Protein AF-A0A316I8H8-F1 (afdb_monomer)

Foldseek 3Di:
DDDDDDPPDDPPPPPCPPPVAVVQLCLCDDPNNPLVLLVQLVVVVVVDPPVPDWLVNSCVSSVYDSVSSCVQPVTPVGPNVVSVVVNCVVVVVVLVVLVPPPVDDPCVSVVNDDD

Mean predicted aligned error: 13.1 Å

Organism: NCBI:txid531938

Structure (mmCIF, N/CA/C/O backbone):
data_AF-A0A316I8H8-F1
#
_entry.id   AF-A0A316I8H8-F1
#
loop_
_atom_site.group_PDB
_atom_site.id
_atom_site.type_symbol
_atom_site.label_atom_id
_atom_site.label_alt_id
_atom_site.label_comp_id
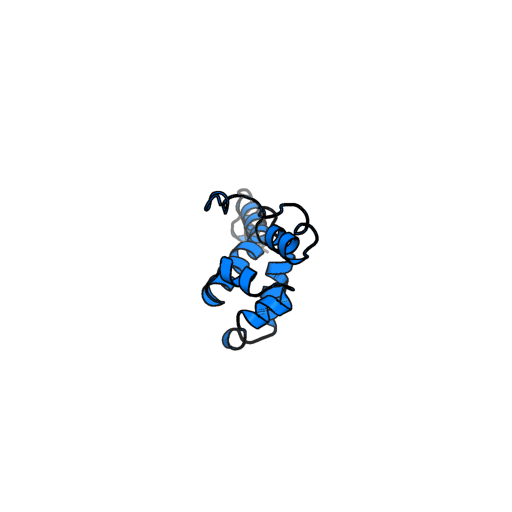_atom_site.label_asym_id
_atom_site.label_entity_id
_atom_site.label_seq_id
_atom_site.pdbx_PDB_ins_code
_atom_site.Cartn_x
_atom_site.Cartn_y
_atom_site.Cartn_z
_atom_site.occupancy
_atom_site.B_iso_or_equiv
_atom_site.auth_seq_id
_atom_site.auth_comp_id
_atom_site.auth_asym_id
_atom_site.auth_atom_id
_atom_site.pdbx_PDB_model_num
ATOM 1 N N . MET A 1 1 ? -46.341 31.846 10.518 1.00 40.59 1 MET A N 1
ATOM 2 C CA . MET A 1 1 ? -45.878 30.443 10.566 1.00 40.59 1 MET A CA 1
ATOM 3 C C . MET A 1 1 ? -45.527 29.988 9.149 1.00 40.59 1 MET A C 1
ATOM 5 O O . MET A 1 1 ? -46.393 29.413 8.497 1.00 40.59 1 MET A O 1
ATOM 9 N N . PRO A 1 2 ? -44.331 30.303 8.621 1.00 34.75 2 PRO A N 1
ATOM 10 C CA . PRO A 1 2 ? -43.882 29.748 7.347 1.00 34.75 2 PRO A CA 1
ATOM 11 C C . PRO A 1 2 ? -43.232 28.368 7.546 1.00 34.75 2 PRO A C 1
ATOM 13 O O . PRO A 1 2 ? -42.577 28.119 8.558 1.00 34.75 2 PRO A O 1
ATOM 16 N N . ARG A 1 3 ? -43.486 27.468 6.591 1.00 40.06 3 ARG A N 1
ATOM 17 C CA . ARG A 1 3 ? -43.019 26.079 6.522 1.00 40.06 3 ARG A CA 1
ATOM 18 C C . ARG A 1 3 ? -41.890 25.968 5.492 1.00 40.06 3 ARG A C 1
ATOM 20 O O . ARG A 1 3 ? -42.071 26.435 4.377 1.00 40.06 3 ARG A O 1
ATOM 27 N N . SER A 1 4 ? -40.812 25.297 5.903 1.00 46.84 4 SER A N 1
ATOM 28 C CA . SER A 1 4 ? -39.879 24.481 5.104 1.00 46.84 4 SER A CA 1
ATOM 29 C C . SER A 1 4 ? -39.478 24.992 3.714 1.00 46.84 4 SER A C 1
ATOM 31 O O . SER A 1 4 ? -39.991 24.506 2.710 1.00 46.84 4 SER A O 1
ATOM 33 N N . GLU A 1 5 ? -38.461 25.847 3.690 1.00 43.53 5 GLU A N 1
ATOM 34 C CA . GLU A 1 5 ? -37.403 25.847 2.674 1.00 43.53 5 GLU A CA 1
ATOM 35 C C . GLU A 1 5 ? -36.056 25.836 3.432 1.00 43.53 5 GLU A C 1
ATOM 37 O O . GLU A 1 5 ? -36.021 26.244 4.592 1.00 43.53 5 GLU A O 1
ATOM 42 N N . ASP A 1 6 ? -34.997 25.330 2.795 1.00 38.44 6 ASP A N 1
ATOM 43 C CA . ASP A 1 6 ? -33.610 25.161 3.280 1.00 38.44 6 ASP A CA 1
ATOM 44 C C . ASP A 1 6 ? -33.257 23.931 4.142 1.00 38.44 6 ASP A C 1
ATOM 46 O O . ASP A 1 6 ? -33.165 23.980 5.366 1.00 38.44 6 ASP A O 1
ATOM 50 N N . VAL A 1 7 ? -32.917 22.824 3.467 1.00 38.38 7 VAL A N 1
ATOM 51 C CA . VAL A 1 7 ? -31.970 21.806 3.989 1.00 38.38 7 VAL A CA 1
ATOM 52 C C . VAL A 1 7 ? -30.876 21.504 2.945 1.00 38.38 7 VAL A C 1
ATOM 54 O O . VAL A 1 7 ? -30.276 20.434 2.924 1.00 38.38 7 VAL A O 1
ATOM 57 N N . THR A 1 8 ? -30.610 22.446 2.036 1.00 41.53 8 THR A N 1
ATOM 58 C CA . THR A 1 8 ? -29.572 22.331 0.996 1.00 41.53 8 THR A CA 1
ATOM 59 C C . THR A 1 8 ? -28.621 23.522 1.038 1.00 41.53 8 THR A C 1
ATOM 61 O O . THR A 1 8 ? -28.393 24.174 0.031 1.00 41.53 8 THR A O 1
ATOM 64 N N . ALA A 1 9 ? -28.077 23.818 2.213 1.00 41.38 9 ALA A N 1
ATOM 65 C CA . ALA A 1 9 ? -26.885 24.640 2.413 1.00 41.38 9 ALA A CA 1
ATOM 66 C C . ALA A 1 9 ? -26.461 24.487 3.879 1.00 41.38 9 ALA A C 1
ATOM 68 O O . ALA A 1 9 ? -27.316 24.257 4.725 1.00 41.38 9 ALA A O 1
ATOM 69 N N . PHE A 1 10 ? -25.170 24.636 4.172 1.00 33.03 10 PHE A N 1
ATOM 70 C CA . PHE A 1 10 ? -24.507 24.367 5.460 1.00 33.03 10 PHE A CA 1
ATOM 71 C C . PHE A 1 10 ? -24.091 22.911 5.692 1.00 33.03 10 PHE A C 1
ATOM 73 O O . PHE A 1 10 ? -24.417 22.280 6.692 1.00 33.03 10 PHE A O 1
ATOM 80 N N . VAL A 1 11 ? -23.240 22.411 4.795 1.00 40.50 11 VAL A N 1
ATOM 81 C CA . VAL A 1 11 ? -22.037 21.736 5.291 1.00 40.50 11 VAL A CA 1
ATOM 82 C C . VAL A 1 11 ? -20.988 22.836 5.422 1.00 40.50 11 VAL A C 1
ATOM 84 O O . VAL A 1 11 ? -20.524 23.371 4.420 1.00 40.50 11 VAL A O 1
ATOM 87 N N . GLU A 1 12 ? -20.718 23.250 6.657 1.00 37.19 12 GLU A N 1
ATOM 88 C CA . GLU A 1 12 ? -19.692 24.237 6.989 1.00 37.19 12 GLU A CA 1
ATOM 89 C C . GLU A 1 12 ? -18.330 23.774 6.467 1.00 37.19 12 GLU A C 1
ATOM 91 O O . GLU A 1 12 ? -17.761 22.771 6.896 1.00 37.19 12 GLU A O 1
ATOM 96 N N . GLU A 1 13 ? -17.804 24.532 5.516 1.00 41.00 13 GLU A N 1
ATOM 97 C CA . GLU A 1 13 ? -16.588 24.231 4.767 1.00 41.00 13 GLU A CA 1
ATOM 98 C C . GLU A 1 13 ? -15.312 24.704 5.498 1.00 41.00 13 GLU A C 1
ATOM 100 O O . GLU A 1 13 ? -14.295 24.952 4.856 1.00 41.00 13 GLU A O 1
ATOM 105 N N . HIS A 1 14 ? -15.335 24.891 6.829 1.00 37.41 14 HIS A N 1
ATOM 106 C CA . HIS A 1 14 ? -14.271 25.640 7.527 1.00 37.41 14 HIS A CA 1
ATOM 107 C C . HIS A 1 14 ? -13.656 25.047 8.807 1.00 37.41 14 HIS A C 1
ATOM 109 O O . HIS A 1 14 ? -12.787 25.693 9.379 1.00 37.41 14 HIS A O 1
ATOM 115 N N . GLU A 1 15 ? -13.960 23.808 9.211 1.00 40.56 15 GLU A N 1
ATOM 116 C CA . GLU A 1 15 ? -13.276 23.177 10.370 1.00 40.56 15 GLU A CA 1
ATOM 117 C C . GLU A 1 15 ? -12.912 21.688 10.191 1.00 40.56 15 GLU A C 1
ATOM 119 O O . GLU A 1 15 ? -12.575 20.986 11.140 1.00 40.56 15 GLU A O 1
ATOM 124 N N . LEU A 1 16 ? -12.907 21.177 8.956 1.00 44.34 16 LEU A N 1
ATOM 125 C CA . LEU A 1 16 ? -12.467 19.800 8.659 1.00 44.34 16 LEU A CA 1
ATOM 126 C C . LEU A 1 16 ? -11.028 19.712 8.118 1.00 44.34 16 LEU A C 1
ATOM 128 O O . LEU A 1 16 ? -10.491 18.612 7.976 1.00 44.34 16 LEU A O 1
ATOM 132 N N . SER A 1 17 ? -10.387 20.858 7.857 1.00 42.12 17 SER A N 1
ATOM 133 C CA . SER A 1 17 ? -9.039 20.947 7.273 1.00 42.12 17 SER A CA 1
ATOM 134 C C . SER A 1 17 ? -7.924 20.441 8.200 1.00 42.12 17 SER A C 1
ATOM 136 O O . SER A 1 17 ? -6.907 19.966 7.703 1.00 42.12 17 SER A O 1
ATOM 138 N N . ASP A 1 18 ? -8.115 20.496 9.521 1.00 44.12 18 ASP A N 1
ATOM 139 C CA . ASP A 1 18 ? -7.106 20.089 10.517 1.00 44.12 18 ASP A CA 1
ATOM 140 C C . ASP A 1 18 ? -7.299 18.661 11.046 1.00 44.12 18 ASP A C 1
ATOM 142 O O . ASP A 1 18 ? -6.535 18.175 11.883 1.00 44.12 18 ASP A O 1
ATOM 146 N N . SER A 1 19 ? -8.304 17.936 10.548 1.00 42.31 19 SER A N 1
ATOM 147 C CA . SER A 1 19 ? -8.473 16.536 10.921 1.00 42.31 19 SER A CA 1
ATOM 148 C C . SER A 1 19 ? -7.418 15.676 10.213 1.00 42.31 19 SER A C 1
ATOM 150 O O . SER A 1 19 ? -7.428 15.609 8.978 1.00 42.31 19 SER A O 1
ATOM 152 N N . PRO A 1 20 ? -6.572 14.919 10.945 1.00 50.56 20 PRO A N 1
ATOM 153 C CA . PRO A 1 20 ? -5.570 14.035 10.342 1.00 50.56 20 PRO A CA 1
ATOM 154 C C . PRO A 1 20 ? -6.184 13.056 9.328 1.00 50.56 20 PRO A C 1
ATOM 156 O O . PRO A 1 20 ? -5.526 12.655 8.375 1.00 50.56 20 PRO A O 1
ATOM 159 N N . ASN A 1 21 ? -7.478 12.745 9.455 1.00 49.06 21 ASN A N 1
ATOM 160 C CA . ASN A 1 21 ? -8.208 11.917 8.501 1.00 49.06 21 ASN A CA 1
ATOM 161 C C . ASN A 1 21 ? -8.298 12.506 7.079 1.00 49.06 21 ASN A C 1
ATOM 163 O O . ASN A 1 21 ? -8.127 11.738 6.139 1.00 49.06 21 ASN A O 1
ATOM 167 N N . ILE A 1 22 ? -8.524 13.812 6.870 1.00 50.59 22 ILE A N 1
ATOM 168 C CA . ILE A 1 22 ? -8.634 14.375 5.504 1.00 50.59 22 ILE A CA 1
ATOM 169 C C . ILE A 1 22 ? -7.262 14.453 4.829 1.00 50.59 22 ILE A C 1
ATOM 171 O O . ILE A 1 22 ? -7.132 14.100 3.657 1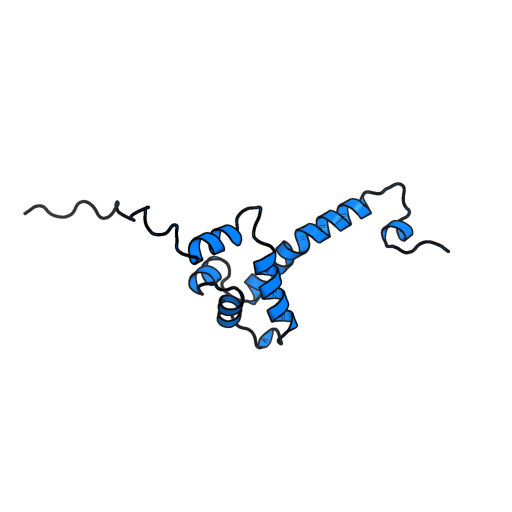.00 50.59 22 ILE A O 1
ATOM 175 N N . ALA A 1 23 ? -6.219 14.823 5.575 1.00 50.97 23 ALA A N 1
ATOM 176 C CA . ALA A 1 23 ? -4.849 14.838 5.068 1.00 50.97 23 ALA A CA 1
ATOM 177 C C . ALA A 1 23 ? -4.355 13.432 4.681 1.00 50.97 23 ALA A C 1
ATOM 179 O O . ALA A 1 23 ? -3.670 13.281 3.669 1.00 50.97 23 ALA A O 1
ATOM 180 N N . VAL A 1 24 ? -4.729 12.391 5.438 1.00 53.44 24 VAL A N 1
ATOM 181 C CA . VAL A 1 24 ? -4.388 11.002 5.088 1.00 53.44 24 VAL A CA 1
ATOM 182 C C . VAL A 1 24 ? -5.255 10.481 3.931 1.00 53.44 24 VAL A C 1
ATOM 184 O O . VAL A 1 24 ? -4.746 9.749 3.089 1.00 53.44 24 VAL A O 1
ATOM 187 N N . VAL A 1 25 ? -6.522 10.899 3.808 1.00 51.75 25 VAL A N 1
ATOM 188 C CA . VAL A 1 25 ? -7.371 10.592 2.634 1.00 51.75 25 VAL A CA 1
ATOM 189 C C . VAL A 1 25 ? -6.786 11.197 1.354 1.00 51.75 25 VAL A C 1
ATOM 191 O O . VAL A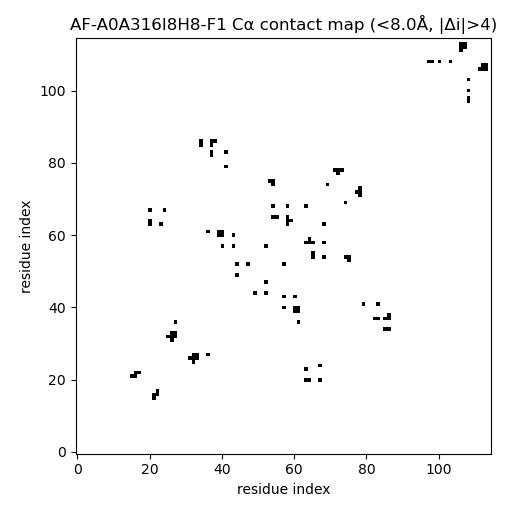 1 25 ? -6.686 10.493 0.351 1.00 51.75 25 VAL A O 1
ATOM 194 N N . ARG A 1 26 ? -6.331 12.458 1.400 1.00 50.59 26 ARG A N 1
ATOM 195 C CA . ARG A 1 26 ? -5.620 13.110 0.284 1.00 50.59 26 ARG A CA 1
ATOM 196 C C . ARG A 1 26 ? -4.296 12.412 -0.020 1.00 50.59 26 ARG A C 1
ATOM 198 O O . ARG A 1 26 ? -4.033 12.074 -1.167 1.00 50.59 26 ARG A O 1
ATOM 205 N N . ARG A 1 27 ? -3.515 12.071 1.014 1.00 52.78 27 ARG A N 1
ATOM 206 C CA . ARG A 1 27 ? -2.291 11.265 0.866 1.00 52.78 27 ARG A CA 1
ATOM 207 C C . ARG A 1 27 ? -2.541 9.884 0.298 1.00 52.78 27 ARG A C 1
ATOM 209 O O . ARG A 1 27 ? -1.667 9.373 -0.363 1.00 52.78 27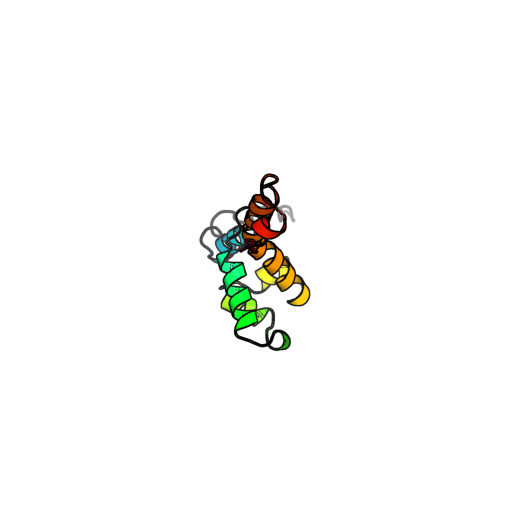 ARG A O 1
ATOM 216 N N . LEU A 1 28 ? -3.665 9.234 0.546 1.00 52.34 28 LEU A N 1
ATOM 217 C CA . LEU A 1 28 ? -3.887 7.904 -0.016 1.00 52.34 28 LEU A CA 1
ATOM 218 C C . LEU A 1 28 ? -4.182 7.937 -1.524 1.00 52.34 28 LEU A C 1
ATOM 220 O O . LEU A 1 28 ? -4.021 6.901 -2.173 1.00 52.34 28 LEU A O 1
ATOM 224 N N . TYR A 1 29 ? -4.634 9.077 -2.071 1.00 52.94 29 TYR A N 1
ATOM 225 C CA . TYR A 1 29 ? -5.280 9.102 -3.390 1.00 52.94 29 TYR A CA 1
ATOM 226 C C . TYR A 1 29 ? -5.014 10.308 -4.301 1.00 52.94 29 TYR A C 1
ATOM 228 O O . TYR A 1 29 ? -5.479 10.263 -5.442 1.00 52.94 29 TYR A O 1
ATOM 236 N N . ASP A 1 30 ? -4.243 11.325 -3.904 1.00 48.03 30 ASP A N 1
ATOM 237 C CA . ASP A 1 30 ? -3.642 12.222 -4.900 1.00 48.03 30 ASP A CA 1
ATOM 238 C C . ASP A 1 30 ? -2.760 11.373 -5.849 1.00 48.03 30 ASP A C 1
ATOM 240 O O . ASP A 1 30 ? -2.292 10.289 -5.492 1.00 48.03 30 ASP A O 1
ATOM 244 N N . SER A 1 31 ? -2.523 11.817 -7.085 1.00 41.12 31 SER A N 1
ATOM 245 C CA . SER A 1 31 ? -1.609 11.133 -8.023 1.00 41.12 31 SER A CA 1
ATOM 246 C C . SER A 1 31 ? -0.163 11.019 -7.498 1.00 41.12 31 SER A C 1
ATOM 248 O O . SER A 1 31 ? 0.635 10.285 -8.071 1.00 41.12 31 SER A O 1
ATOM 250 N N . GLU A 1 32 ? 0.135 11.692 -6.380 1.00 45.78 32 GLU A N 1
ATOM 251 C CA . GLU A 1 32 ? 1.326 11.565 -5.528 1.00 45.78 32 GLU A CA 1
ATOM 252 C C . GLU A 1 32 ? 1.047 10.786 -4.224 1.00 45.78 32 GLU A C 1
ATOM 254 O O . GLU A 1 32 ? 1.604 11.093 -3.170 1.00 45.78 32 GLU A O 1
ATOM 259 N N . GLY A 1 33 ? 0.112 9.833 -4.249 1.00 52.72 33 GLY A N 1
ATOM 260 C CA . GLY A 1 33 ? -0.348 9.151 -3.047 1.00 52.72 33 GLY A CA 1
ATOM 261 C C . GLY A 1 33 ? 0.815 8.560 -2.244 1.00 52.72 33 GLY A C 1
ATOM 262 O O . GLY A 1 33 ? 1.654 7.863 -2.809 1.00 52.72 33 GLY A O 1
ATOM 263 N N . ASP A 1 34 ? 0.862 8.853 -0.943 1.00 56.34 34 ASP A N 1
ATOM 264 C CA . ASP A 1 34 ? 1.963 8.591 -0.029 1.00 56.34 34 ASP A CA 1
ATOM 265 C C . ASP A 1 34 ? 2.312 7.094 -0.028 1.00 56.34 34 ASP A C 1
ATOM 267 O O . ASP A 1 34 ? 1.608 6.276 0.592 1.00 56.34 34 ASP A O 1
ATOM 271 N N . PRO A 1 35 ? 3.410 6.708 -0.701 1.00 59.09 35 PRO A N 1
ATOM 272 C CA . PRO A 1 35 ? 3.839 5.321 -0.766 1.00 59.09 35 PRO A CA 1
ATOM 273 C C . PRO A 1 35 ? 4.143 4.764 0.628 1.00 59.09 35 PRO A C 1
ATOM 275 O O . PRO A 1 35 ? 4.113 3.545 0.810 1.00 59.09 35 PRO A O 1
ATOM 278 N N . ALA A 1 36 ? 4.365 5.619 1.634 1.00 61.06 36 ALA A N 1
ATOM 279 C CA . ALA A 1 36 ? 4.583 5.194 3.006 1.00 61.06 36 ALA A CA 1
ATOM 280 C C . ALA A 1 36 ? 3.358 4.486 3.598 1.00 61.06 36 ALA A C 1
ATOM 282 O O . ALA A 1 36 ? 3.528 3.494 4.304 1.00 61.06 36 ALA A O 1
ATOM 283 N N . VAL A 1 37 ? 2.126 4.907 3.288 1.00 65.44 37 VAL A N 1
ATOM 284 C CA . VAL A 1 37 ? 0.925 4.247 3.838 1.00 65.44 37 VAL A CA 1
ATOM 285 C C . VAL A 1 37 ? 0.736 2.862 3.218 1.00 65.44 37 VAL A C 1
ATOM 287 O O . VAL A 1 37 ? 0.493 1.887 3.932 1.00 65.44 37 VAL A O 1
ATOM 290 N N . ALA A 1 38 ? 0.922 2.743 1.900 1.00 69.31 38 ALA A N 1
ATOM 291 C CA . ALA A 1 38 ? 0.917 1.446 1.226 1.00 69.31 38 ALA A CA 1
ATOM 292 C C . ALA A 1 38 ? 2.027 0.530 1.774 1.00 69.31 38 ALA A C 1
ATOM 294 O O . ALA A 1 38 ? 1.771 -0.640 2.058 1.00 69.31 38 ALA A O 1
ATOM 295 N N . ALA A 1 39 ? 3.227 1.070 2.006 1.00 69.38 39 ALA A N 1
ATOM 296 C CA . ALA A 1 39 ? 4.346 0.332 2.583 1.00 69.38 39 ALA A CA 1
ATOM 297 C C . ALA A 1 39 ? 4.063 -0.155 4.016 1.00 69.38 39 ALA A C 1
ATOM 299 O O . ALA A 1 39 ? 4.342 -1.311 4.324 1.00 69.38 39 ALA A O 1
ATOM 300 N N . GLN A 1 40 ? 3.449 0.660 4.879 1.00 74.00 40 GLN A N 1
ATOM 301 C CA . GLN A 1 40 ? 3.076 0.249 6.244 1.00 74.00 40 GLN A CA 1
ATOM 302 C C . GLN A 1 40 ? 2.066 -0.903 6.256 1.00 74.00 40 GLN A C 1
ATOM 304 O O . GLN A 1 40 ? 2.166 -1.825 7.071 1.00 74.00 40 GLN A O 1
ATOM 309 N N . ILE A 1 41 ? 1.105 -0.882 5.331 1.00 75.12 41 ILE A N 1
ATOM 310 C CA . ILE A 1 41 ? 0.129 -1.966 5.182 1.00 75.12 41 ILE A CA 1
ATOM 311 C C . ILE A 1 41 ? 0.810 -3.229 4.638 1.00 75.12 41 ILE A C 1
ATOM 313 O O . ILE A 1 41 ? 0.494 -4.327 5.093 1.00 75.12 41 ILE A O 1
ATOM 317 N N . MET A 1 42 ? 1.788 -3.098 3.738 1.00 75.94 42 MET A N 1
ATOM 318 C CA . MET A 1 42 ? 2.592 -4.238 3.282 1.00 75.94 42 MET A CA 1
ATOM 319 C C . MET A 1 42 ? 3.448 -4.840 4.386 1.00 75.94 42 MET A C 1
ATOM 321 O O . MET A 1 42 ? 3.499 -6.059 4.508 1.00 75.94 42 MET A O 1
ATOM 325 N N . ILE A 1 43 ? 4.054 -4.011 5.236 1.00 79.44 43 ILE A N 1
ATOM 326 C CA . ILE A 1 43 ? 4.774 -4.478 6.424 1.00 79.44 43 ILE A CA 1
ATOM 327 C C . ILE A 1 43 ? 3.839 -5.307 7.311 1.00 79.44 43 ILE A C 1
ATOM 329 O O . ILE A 1 43 ? 4.212 -6.397 7.721 1.00 79.44 43 ILE A O 1
ATOM 333 N N . LEU A 1 44 ? 2.596 -4.867 7.539 1.00 81.69 44 LEU A N 1
ATOM 334 C CA . LEU A 1 44 ? 1.620 -5.646 8.311 1.00 81.69 44 LEU A CA 1
ATOM 335 C C . LEU A 1 44 ? 1.300 -7.011 7.674 1.00 81.69 44 LEU A C 1
ATOM 337 O O . LEU A 1 44 ? 1.133 -7.989 8.399 1.00 81.69 44 LEU A O 1
ATOM 341 N N . VAL A 1 45 ? 1.204 -7.077 6.343 1.00 78.62 45 VAL A N 1
ATOM 342 C CA . VAL A 1 45 ? 0.985 -8.332 5.596 1.00 78.62 45 VAL A CA 1
ATOM 343 C C . VAL A 1 45 ? 2.213 -9.252 5.652 1.00 78.62 45 VAL A C 1
ATOM 345 O O . VAL A 1 45 ? 2.063 -10.463 5.554 1.00 78.62 45 VAL A O 1
ATOM 348 N N . LEU A 1 46 ? 3.418 -8.703 5.815 1.00 82.56 46 LEU A N 1
ATOM 349 C CA . LEU A 1 46 ? 4.651 -9.482 5.983 1.00 82.56 46 LEU A CA 1
ATOM 350 C C . LEU A 1 46 ? 4.865 -9.938 7.435 1.00 82.56 46 LEU A C 1
ATOM 352 O O . LEU A 1 46 ? 5.395 -11.018 7.670 1.00 82.56 46 LEU A O 1
ATOM 356 N N . GLU A 1 47 ? 4.458 -9.123 8.408 1.00 85.81 47 GLU A N 1
ATOM 357 C CA . GLU A 1 47 ? 4.583 -9.404 9.845 1.00 85.81 47 GLU A CA 1
ATOM 358 C C . GLU A 1 47 ? 3.552 -10.426 10.348 1.00 85.81 47 GLU A C 1
ATOM 360 O O . GLU A 1 47 ? 3.733 -11.004 11.421 1.00 85.81 47 GLU A O 1
ATOM 365 N N . ARG A 1 48 ? 2.438 -10.614 9.628 1.00 85.38 48 ARG A N 1
ATOM 366 C CA . ARG A 1 48 ? 1.326 -11.478 10.044 1.00 85.38 48 ARG A CA 1
ATOM 367 C C . ARG A 1 48 ? 0.761 -12.275 8.885 1.00 85.38 48 ARG A C 1
ATOM 369 O O . ARG A 1 48 ? 0.659 -11.770 7.774 1.00 85.38 48 ARG A O 1
ATOM 376 N N . ASP A 1 49 ? 0.251 -13.466 9.190 1.00 88.06 49 ASP A N 1
ATOM 377 C CA . ASP A 1 49 ? -0.489 -14.264 8.217 1.00 88.06 49 ASP A CA 1
ATOM 378 C C . ASP A 1 49 ? -1.642 -13.457 7.617 1.00 88.06 49 ASP A C 1
ATOM 380 O O . ASP A 1 49 ? -2.466 -12.882 8.342 1.00 88.06 49 ASP A O 1
ATOM 384 N N . TYR A 1 50 ? -1.732 -13.456 6.287 1.00 87.12 50 TYR A N 1
ATOM 385 C CA . TYR A 1 50 ? -2.739 -12.699 5.544 1.00 87.12 50 TYR A CA 1
ATOM 386 C C . TYR A 1 50 ? -4.170 -13.007 6.004 1.00 87.12 50 TYR A C 1
ATOM 388 O O . TYR A 1 50 ? -5.024 -12.118 6.056 1.00 87.12 50 TYR A O 1
ATOM 396 N N . ASP A 1 51 ? -4.461 -14.248 6.390 1.00 90.12 51 ASP A N 1
ATOM 397 C CA . ASP A 1 51 ? -5.793 -14.624 6.860 1.00 90.12 51 ASP A CA 1
ATOM 398 C C . ASP A 1 51 ? -6.118 -14.070 8.254 1.00 90.12 51 ASP A C 1
ATOM 400 O O . ASP A 1 51 ? -7.279 -13.752 8.518 1.00 90.12 51 ASP A O 1
ATOM 404 N N . SER A 1 52 ? -5.103 -13.818 9.086 1.00 90.00 52 SER A N 1
ATOM 405 C CA . SER A 1 52 ? -5.246 -13.275 10.446 1.00 90.00 52 SER A CA 1
ATOM 406 C C . SER A 1 52 ? -5.496 -11.759 10.498 1.00 90.00 52 SER A C 1
ATOM 408 O O . SER A 1 52 ? -5.973 -11.225 11.506 1.00 90.00 52 SER A O 1
ATOM 410 N N . ILE A 1 53 ? -5.192 -11.032 9.419 1.00 90.19 53 ILE A N 1
ATOM 411 C CA . ILE A 1 53 ? -5.426 -9.586 9.341 1.00 90.19 53 ILE A CA 1
ATOM 412 C C . ILE A 1 53 ? -6.863 -9.276 8.903 1.00 90.19 53 ILE A C 1
ATOM 414 O O . ILE A 1 53 ? -7.475 -10.004 8.122 1.00 90.19 53 ILE A O 1
ATOM 418 N N . ASN A 1 54 ? -7.419 -8.168 9.389 1.00 91.50 54 ASN A N 1
ATOM 419 C CA . ASN A 1 54 ? -8.728 -7.662 8.980 1.00 91.50 54 ASN A CA 1
ATOM 420 C C . ASN A 1 54 ? -8.636 -6.158 8.680 1.00 91.50 54 ASN A C 1
ATOM 422 O O . ASN A 1 54 ? -7.626 -5.519 8.979 1.00 91.50 54 ASN A O 1
ATOM 426 N N . MET A 1 55 ? -9.700 -5.587 8.112 1.00 87.62 55 MET A N 1
ATOM 427 C CA . MET A 1 55 ? -9.767 -4.159 7.766 1.00 87.62 55 MET A CA 1
ATOM 428 C C . MET A 1 55 ? -9.508 -3.238 8.968 1.00 87.62 55 MET A C 1
ATOM 430 O O . MET A 1 55 ? -8.953 -2.156 8.817 1.00 87.62 55 MET A O 1
ATOM 434 N N . GLY A 1 56 ? -9.849 -3.674 10.183 1.00 89.75 56 GLY A N 1
ATOM 435 C CA . GLY A 1 56 ? -9.549 -2.941 11.407 1.00 89.75 56 GLY A CA 1
ATOM 436 C C . GLY A 1 56 ? -8.062 -2.888 11.736 1.00 89.75 56 GLY A C 1
ATOM 437 O O . GLY A 1 56 ? -7.562 -1.812 12.039 1.00 89.75 56 GLY A O 1
ATOM 438 N N . HIS A 1 57 ? -7.355 -4.014 11.639 1.00 90.44 57 HIS A N 1
ATOM 439 C CA . HIS A 1 57 ? -5.902 -4.054 11.837 1.00 90.44 57 HIS A CA 1
ATOM 440 C C . HIS A 1 57 ? -5.178 -3.151 10.833 1.00 90.44 57 HIS A C 1
ATOM 442 O O . HIS A 1 57 ? -4.265 -2.419 11.209 1.00 90.44 57 HIS A O 1
ATOM 448 N N . ILE A 1 58 ? -5.628 -3.173 9.575 1.00 85.44 58 ILE A N 1
ATOM 449 C CA . ILE A 1 58 ? -5.084 -2.335 8.502 1.00 85.44 58 ILE A CA 1
ATOM 450 C C . ILE A 1 58 ? -5.300 -0.854 8.822 1.00 85.44 58 ILE A C 1
ATOM 452 O O . ILE A 1 58 ? -4.345 -0.083 8.797 1.00 85.44 58 ILE A O 1
ATOM 456 N N . ALA A 1 59 ? -6.527 -0.470 9.185 1.00 83.81 59 ALA A N 1
ATOM 457 C CA . ALA A 1 59 ? -6.851 0.901 9.564 1.00 83.81 59 ALA A CA 1
ATOM 458 C C . ALA A 1 59 ? -5.988 1.382 10.746 1.00 83.81 59 ALA A C 1
ATOM 460 O O . ALA A 1 59 ? -5.392 2.451 10.673 1.00 83.81 59 ALA A O 1
ATOM 461 N N . THR A 1 60 ? -5.827 0.564 11.791 1.00 86.62 60 THR A N 1
ATOM 462 C CA . THR A 1 60 ? -4.982 0.902 12.948 1.00 86.62 60 THR A CA 1
ATOM 463 C C . THR A 1 60 ? -3.509 1.065 12.575 1.00 86.62 60 THR A C 1
ATOM 465 O O . THR A 1 60 ? -2.911 2.066 12.959 1.00 86.62 60 THR A O 1
ATOM 468 N N . LYS A 1 61 ? -2.915 0.131 11.814 1.00 83.62 61 LYS A N 1
ATOM 469 C CA . LYS A 1 61 ? -1.501 0.232 11.393 1.00 83.62 61 LYS A CA 1
ATOM 470 C C . LYS A 1 61 ? -1.265 1.466 10.516 1.00 83.62 61 LYS A C 1
ATOM 472 O O . LYS A 1 61 ? -0.228 2.104 10.633 1.00 83.62 61 LYS A O 1
ATOM 477 N N . ALA A 1 62 ? -2.232 1.806 9.669 1.00 76.94 62 ALA A N 1
ATOM 478 C CA . ALA A 1 62 ? -2.162 2.958 8.779 1.00 76.94 62 ALA A CA 1
ATOM 479 C C . ALA A 1 62 ? -2.535 4.296 9.450 1.00 76.94 62 ALA A C 1
ATOM 481 O O . ALA A 1 62 ? -2.460 5.331 8.795 1.00 76.94 62 ALA A O 1
ATOM 482 N N . GLY A 1 63 ? -2.960 4.296 10.721 1.00 80.19 63 GLY A N 1
ATOM 483 C CA . GLY A 1 63 ? -3.426 5.510 11.403 1.00 80.19 63 GLY A CA 1
ATOM 484 C C . GLY A 1 63 ? -4.719 6.090 10.813 1.00 80.19 63 GLY A C 1
ATOM 485 O O . GLY A 1 63 ? -4.920 7.299 10.832 1.00 80.19 63 GLY A O 1
ATOM 486 N N . LEU A 1 64 ? -5.582 5.233 10.265 1.00 76.12 64 LEU A N 1
ATOM 487 C CA . LEU A 1 64 ? -6.781 5.590 9.511 1.00 76.12 64 LEU A CA 1
ATOM 488 C C . LEU A 1 64 ? -8.074 5.266 10.255 1.00 76.12 64 LEU A C 1
ATOM 490 O O . LEU A 1 64 ? -8.192 4.245 10.936 1.00 76.12 64 LEU A O 1
ATOM 494 N N . ALA A 1 65 ? -9.107 6.072 10.011 1.00 80.12 65 ALA A N 1
ATOM 495 C CA . ALA A 1 65 ? -10.476 5.679 10.320 1.00 80.12 65 ALA A CA 1
ATOM 496 C C . ALA A 1 65 ? -10.936 4.501 9.437 1.00 80.12 65 ALA A C 1
ATOM 498 O O . ALA A 1 65 ? -10.637 4.423 8.245 1.00 80.12 65 ALA A O 1
ATOM 499 N N . ARG A 1 66 ? -11.742 3.591 10.000 1.00 81.62 66 ARG A N 1
ATOM 500 C CA . ARG A 1 66 ? -12.286 2.443 9.248 1.00 81.62 66 ARG A CA 1
ATOM 501 C C . ARG A 1 66 ? -13.194 2.863 8.093 1.00 81.62 66 ARG A C 1
ATOM 503 O O . ARG A 1 66 ? -13.091 2.275 7.024 1.00 81.62 66 ARG A O 1
ATOM 510 N N . ASN A 1 67 ? -14.050 3.868 8.293 1.00 79.44 67 ASN A N 1
ATOM 511 C CA . ASN A 1 67 ? -14.968 4.347 7.250 1.00 79.44 67 ASN A CA 1
ATOM 512 C C . ASN A 1 67 ? -14.206 4.840 6.019 1.00 79.44 67 ASN A C 1
ATOM 514 O O . ASN A 1 67 ? -14.595 4.537 4.898 1.00 79.44 67 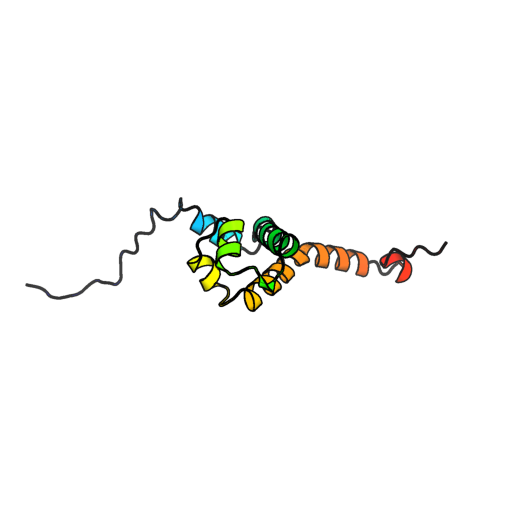ASN A O 1
ATOM 518 N N . THR A 1 68 ? -13.069 5.505 6.233 1.00 75.56 68 THR A N 1
ATOM 519 C CA . THR A 1 68 ? -12.153 5.877 5.156 1.00 75.56 68 THR A CA 1
ATOM 520 C C . THR A 1 68 ? -11.705 4.653 4.368 1.00 75.56 68 THR A C 1
ATOM 522 O O . THR A 1 68 ? -11.805 4.643 3.150 1.00 75.56 68 THR A O 1
ATOM 525 N N . LEU A 1 69 ? -11.266 3.591 5.048 1.00 75.31 69 LEU A N 1
ATOM 526 C CA . LEU A 1 69 ? -10.826 2.359 4.392 1.00 75.31 69 LEU A CA 1
ATOM 527 C C . LEU A 1 69 ? -11.947 1.722 3.544 1.00 75.31 69 LEU A C 1
ATOM 529 O O . LEU A 1 69 ? -11.707 1.291 2.415 1.00 75.31 69 LEU A O 1
ATOM 533 N N . TYR A 1 70 ? -13.171 1.699 4.080 1.00 80.69 70 TYR A N 1
ATOM 534 C CA . TYR A 1 70 ? -14.336 1.093 3.429 1.00 80.69 70 TYR A CA 1
ATOM 535 C C . TYR A 1 70 ? -14.889 1.896 2.248 1.00 80.69 70 TYR A C 1
ATOM 537 O O . TYR A 1 70 ? -15.444 1.294 1.335 1.00 80.69 70 TYR A O 1
ATOM 545 N N . ASN A 1 71 ? -14.678 3.215 2.197 1.00 74.56 71 ASN A N 1
ATOM 546 C CA . ASN A 1 71 ? -15.025 4.022 1.020 1.00 74.56 71 ASN A CA 1
ATOM 547 C C . ASN A 1 71 ? -14.255 3.598 -0.245 1.00 74.56 71 ASN A C 1
ATOM 549 O O . ASN A 1 71 ? -14.660 3.937 -1.355 1.00 74.56 71 ASN A O 1
ATOM 553 N N . HIS A 1 72 ? -13.143 2.875 -0.090 1.00 69.25 72 HIS A N 1
ATOM 554 C CA . HIS A 1 72 ? -12.257 2.507 -1.194 1.00 69.25 72 HIS A CA 1
ATOM 555 C C . HIS A 1 72 ? -12.241 1.011 -1.502 1.00 69.25 72 HIS A C 1
ATOM 557 O O . HIS A 1 72 ? -12.053 0.612 -2.652 1.00 69.25 72 HIS A O 1
ATOM 563 N N . ALA A 1 73 ? -12.420 0.171 -0.487 1.00 80.44 73 ALA A N 1
ATOM 564 C CA . ALA A 1 73 ? -12.445 -1.268 -0.657 1.00 80.44 73 ALA A CA 1
ATOM 565 C C . ALA A 1 73 ? -13.418 -1.900 0.332 1.00 80.44 73 ALA A C 1
ATOM 567 O O . ALA A 1 73 ? -13.338 -1.673 1.538 1.00 80.44 73 ALA A O 1
ATOM 568 N N . ASN A 1 74 ? -14.286 -2.768 -0.182 1.00 84.06 74 ASN A N 1
ATOM 569 C CA . ASN A 1 74 ? -15.248 -3.496 0.642 1.00 84.06 74 ASN A CA 1
ATOM 570 C C . ASN A 1 74 ? -14.562 -4.479 1.604 1.00 84.06 74 ASN A C 1
ATOM 572 O O . ASN A 1 74 ? -15.098 -4.791 2.663 1.00 84.06 74 ASN A O 1
ATOM 576 N N . ASP A 1 75 ? -13.373 -4.972 1.245 1.00 88.38 75 ASP A N 1
ATOM 577 C CA . ASP A 1 75 ? -12.623 -5.934 2.044 1.00 88.38 75 ASP A CA 1
ATOM 578 C C . ASP A 1 75 ? -11.106 -5.896 1.781 1.00 88.38 75 ASP A C 1
ATOM 580 O O . ASP A 1 75 ? -10.602 -5.242 0.860 1.00 88.38 75 ASP A O 1
ATOM 584 N N . LYS A 1 76 ? -10.361 -6.662 2.592 1.00 89.00 76 LYS A N 1
ATOM 585 C CA . LYS A 1 76 ? -8.899 -6.792 2.479 1.00 89.00 76 LYS A CA 1
ATOM 586 C C . LYS A 1 76 ? -8.449 -7.451 1.171 1.00 89.00 76 LYS A C 1
ATOM 588 O O . LYS A 1 76 ? -7.320 -7.219 0.738 1.00 89.00 76 LYS A O 1
ATOM 593 N N . ARG A 1 77 ? -9.304 -8.279 0.557 1.00 90.25 77 ARG A N 1
ATOM 594 C CA . ARG A 1 77 ? -9.014 -8.980 -0.705 1.00 90.25 77 ARG A CA 1
ATOM 595 C C . ARG A 1 77 ? -9.020 -8.015 -1.879 1.00 90.25 77 ARG A C 1
ATOM 597 O O . ARG A 1 77 ? -8.264 -8.204 -2.821 1.00 90.25 77 ARG A O 1
ATOM 604 N N . THR A 1 78 ? -9.809 -6.956 -1.775 1.00 87.38 78 THR A N 1
ATOM 605 C CA . THR A 1 78 ? -9.862 -5.857 -2.733 1.00 87.38 78 THR A CA 1
ATOM 606 C C . THR A 1 78 ? -8.760 -4.835 -2.454 1.00 87.38 78 THR A C 1
ATOM 608 O O . THR A 1 78 ? -8.064 -4.406 -3.372 1.00 87.38 78 THR A O 1
ATOM 611 N N . LEU A 1 79 ? -8.554 -4.478 -1.182 1.00 83.19 79 LEU A N 1
ATOM 612 C CA . LEU A 1 79 ? -7.623 -3.421 -0.784 1.00 83.19 79 LEU A CA 1
ATOM 613 C C . LEU A 1 79 ? -6.151 -3.774 -1.043 1.00 83.19 79 LEU A C 1
ATOM 615 O O . LEU A 1 79 ? -5.413 -2.988 -1.634 1.00 83.19 79 LEU A O 1
ATOM 619 N N . VAL A 1 80 ? -5.706 -4.952 -0.596 1.00 83.62 80 VAL A N 1
ATOM 620 C CA . VAL A 1 80 ? -4.277 -5.307 -0.606 1.00 83.62 80 VAL A CA 1
ATOM 621 C C . VAL A 1 80 ? -3.689 -5.355 -2.025 1.00 83.62 80 VAL A C 1
ATOM 623 O O . VAL A 1 80 ? -2.638 -4.748 -2.233 1.00 83.62 80 VAL A O 1
ATOM 626 N N . PRO A 1 81 ? -4.343 -5.960 -3.037 1.00 83.56 81 PRO A N 1
ATOM 627 C CA . PRO A 1 81 ? -3.837 -5.924 -4.410 1.00 83.56 81 PRO A CA 1
ATOM 628 C C . PRO A 1 81 ? -3.751 -4.512 -4.999 1.00 83.56 81 PRO A C 1
ATOM 630 O O . PRO A 1 81 ? -2.826 -4.217 -5.754 1.00 83.56 81 PRO A O 1
ATOM 633 N N . GLN A 1 82 ? -4.694 -3.624 -4.666 1.00 81.94 82 GLN A N 1
ATOM 634 C CA . GLN A 1 82 ? -4.653 -2.234 -5.128 1.00 81.94 82 GLN A CA 1
ATOM 635 C C . GLN A 1 82 ? -3.462 -1.478 -4.529 1.00 81.94 82 GLN A C 1
ATOM 637 O O . GLN A 1 82 ? -2.785 -0.734 -5.238 1.00 81.94 82 GLN A O 1
ATOM 642 N N . LEU A 1 83 ? -3.184 -1.690 -3.242 1.00 78.00 83 LEU A N 1
ATOM 643 C CA . LEU A 1 83 ? -2.010 -1.124 -2.579 1.00 78.00 83 LEU A CA 1
ATOM 644 C C . LEU A 1 83 ? -0.710 -1.711 -3.140 1.00 78.00 83 LEU A C 1
ATOM 646 O O . LEU A 1 83 ? 0.238 -0.964 -3.351 1.00 78.00 83 LEU A O 1
ATOM 650 N N . ALA A 1 84 ? -0.682 -3.009 -3.459 1.00 81.06 84 ALA A N 1
ATOM 651 C CA . ALA A 1 84 ? 0.476 -3.656 -4.081 1.00 81.06 84 ALA A CA 1
ATOM 652 C C . ALA A 1 84 ? 0.818 -3.049 -5.431 1.00 81.06 84 ALA A C 1
ATOM 654 O O . ALA A 1 84 ? 1.969 -2.696 -5.671 1.00 81.06 84 ALA A O 1
ATOM 655 N N . ARG A 1 85 ? -0.195 -2.861 -6.282 1.00 82.06 85 ARG A N 1
ATOM 656 C CA . ARG A 1 85 ? -0.019 -2.206 -7.581 1.00 82.06 85 ARG A CA 1
ATOM 657 C C . ARG A 1 85 ? 0.589 -0.817 -7.423 1.00 82.06 85 ARG A C 1
ATOM 659 O O . ARG A 1 85 ? 1.550 -0.507 -8.116 1.00 82.06 85 ARG A O 1
ATOM 666 N N . ARG A 1 86 ? 0.087 -0.015 -6.480 1.00 76.81 86 ARG A N 1
ATOM 667 C CA . ARG A 1 86 ? 0.609 1.337 -6.222 1.00 76.81 86 ARG A CA 1
ATOM 668 C C . ARG A 1 86 ? 2.039 1.322 -5.696 1.00 76.81 86 ARG A C 1
ATOM 670 O O . ARG A 1 86 ? 2.891 1.993 -6.263 1.00 76.81 86 ARG A O 1
ATOM 677 N N . ALA A 1 87 ? 2.319 0.512 -4.678 1.00 77.75 87 ALA A N 1
ATOM 678 C CA . ALA A 1 87 ? 3.666 0.378 -4.126 1.00 77.75 87 ALA A CA 1
ATOM 679 C C . ALA A 1 87 ? 4.681 -0.122 -5.172 1.00 77.75 87 ALA A C 1
ATOM 681 O O . ALA A 1 87 ? 5.864 0.188 -5.077 1.00 77.75 87 ALA A O 1
ATOM 682 N N . SER A 1 88 ? 4.223 -0.866 -6.186 1.00 79.62 88 SER A N 1
ATOM 683 C CA . SER A 1 88 ? 5.063 -1.354 -7.284 1.00 79.62 88 SER A CA 1
ATOM 684 C C . SER A 1 88 ? 5.281 -0.362 -8.433 1.00 79.62 88 SER A C 1
ATOM 686 O O . SER A 1 88 ? 6.076 -0.670 -9.320 1.00 79.62 88 SER A O 1
ATOM 688 N N . LEU A 1 89 ? 4.610 0.799 -8.458 1.00 82.50 89 LEU A N 1
ATOM 689 C CA . LEU A 1 89 ? 4.736 1.765 -9.562 1.00 82.50 89 LEU A CA 1
ATOM 690 C C . LEU A 1 89 ? 6.182 2.244 -9.775 1.00 82.50 89 LEU A C 1
ATOM 692 O O . LEU A 1 89 ? 6.662 2.080 -10.898 1.00 82.50 89 LEU A O 1
ATOM 696 N N . PRO A 1 90 ? 6.921 2.708 -8.743 1.00 83.69 90 PRO A N 1
ATOM 697 C CA . PRO A 1 90 ? 8.299 3.168 -8.937 1.00 83.69 90 PRO A CA 1
ATOM 698 C C . PRO A 1 90 ? 9.208 2.057 -9.479 1.00 83.69 90 PRO A C 1
ATOM 700 O O . PRO A 1 90 ? 9.960 2.252 -10.427 1.00 83.69 90 PRO A O 1
ATOM 703 N N . LEU A 1 91 ? 9.061 0.838 -8.945 1.00 85.00 91 LEU A N 1
ATOM 704 C CA . LEU A 1 91 ? 9.820 -0.321 -9.416 1.00 85.00 91 LEU A CA 1
ATOM 705 C C . LEU A 1 91 ? 9.486 -0.675 -10.874 1.00 85.00 91 LEU A C 1
ATOM 707 O O . LEU A 1 91 ? 10.356 -1.104 -11.629 1.00 85.00 91 LEU A O 1
ATOM 711 N N . THR A 1 92 ? 8.224 -0.524 -11.273 1.00 88.50 92 THR A N 1
ATOM 712 C CA . THR A 1 92 ? 7.790 -0.790 -12.650 1.00 88.50 92 THR A CA 1
ATOM 713 C C . THR A 1 92 ? 8.424 0.206 -13.620 1.00 88.50 92 THR A C 1
ATOM 715 O O . THR A 1 92 ? 8.857 -0.198 -14.700 1.00 88.50 92 THR A O 1
ATOM 718 N N . GLU A 1 93 ? 8.531 1.477 -13.231 1.00 88.19 93 GLU A N 1
ATOM 719 C CA . GLU A 1 93 ? 9.232 2.509 -14.003 1.00 88.19 93 GLU A CA 1
ATOM 720 C C . GLU A 1 93 ? 10.730 2.205 -14.123 1.00 88.19 93 GLU A C 1
ATOM 722 O O . GLU A 1 93 ? 11.259 2.193 -15.236 1.0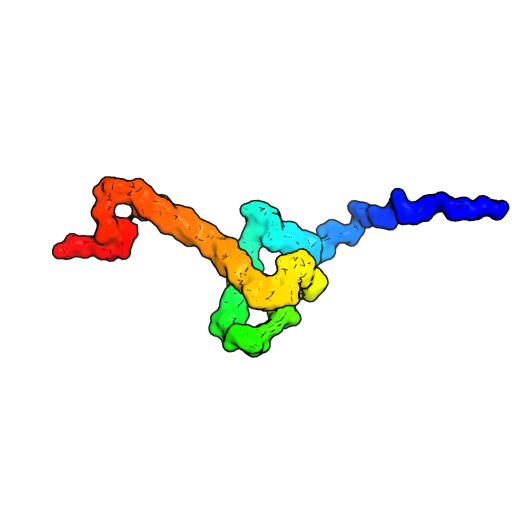0 88.19 93 GLU A O 1
ATOM 727 N N . ASP A 1 94 ? 11.396 1.848 -13.022 1.00 89.31 94 ASP A N 1
ATOM 728 C CA . ASP A 1 94 ? 12.813 1.459 -13.031 1.00 89.31 94 ASP A CA 1
ATOM 729 C C . ASP A 1 94 ? 13.075 0.267 -13.965 1.00 89.31 94 ASP A C 1
ATOM 731 O O . ASP A 1 94 ? 13.998 0.279 -14.790 1.00 89.31 94 ASP A O 1
ATOM 735 N N . VAL A 1 95 ? 12.231 -0.767 -13.884 1.00 91.69 95 VAL A N 1
ATOM 736 C CA . VAL A 1 95 ? 12.311 -1.941 -14.764 1.00 91.69 95 VAL A CA 1
ATOM 737 C C . VAL A 1 95 ? 12.069 -1.550 -16.219 1.00 91.69 95 VAL A C 1
ATOM 739 O O . VAL A 1 95 ? 12.777 -2.045 -17.098 1.00 91.69 95 VAL A O 1
ATOM 742 N N . ALA A 1 96 ? 11.123 -0.650 -16.500 1.00 92.75 96 ALA A N 1
ATOM 743 C CA . ALA A 1 96 ? 10.872 -0.161 -17.853 1.00 92.75 96 ALA A CA 1
ATOM 744 C C . ALA A 1 96 ? 12.087 0.590 -18.422 1.00 92.75 96 ALA A C 1
ATOM 746 O O . ALA A 1 96 ? 12.464 0.358 -19.573 1.00 92.75 96 ALA A O 1
ATOM 747 N N . VAL A 1 97 ? 12.758 1.415 -17.611 1.00 93.69 97 VAL A N 1
ATOM 748 C CA . VAL A 1 97 ? 13.998 2.111 -17.995 1.00 93.69 97 VAL A CA 1
ATOM 749 C C . VAL A 1 97 ? 15.112 1.117 -18.329 1.00 93.69 97 VAL A C 1
ATOM 751 O O . VAL A 1 97 ? 15.794 1.274 -19.343 1.00 93.69 97 VAL A O 1
ATOM 754 N N . ILE A 1 98 ? 15.297 0.069 -17.521 1.00 92.06 98 ILE A N 1
ATOM 755 C CA . ILE A 1 98 ? 16.289 -0.985 -17.792 1.00 92.06 98 ILE A CA 1
ATOM 756 C C . ILE A 1 98 ? 15.916 -1.760 -19.061 1.00 92.06 98 ILE A C 1
ATOM 758 O O . ILE A 1 98 ? 16.770 -2.007 -19.917 1.00 92.06 98 ILE A O 1
ATOM 762 N N . ALA A 1 99 ? 14.639 -2.111 -19.220 1.00 91.06 99 ALA A N 1
ATOM 763 C CA . ALA A 1 99 ? 14.131 -2.825 -20.383 1.00 91.06 99 ALA A CA 1
ATOM 764 C C . ALA A 1 99 ? 14.318 -2.024 -21.680 1.00 91.06 99 ALA A C 1
ATOM 766 O O . ALA A 1 99 ? 14.626 -2.617 -22.713 1.00 91.06 99 ALA A O 1
ATOM 767 N N . ALA A 1 100 ? 14.207 -0.697 -21.633 1.00 93.75 100 ALA A N 1
ATOM 768 C CA . ALA A 1 100 ? 14.378 0.177 -22.791 1.00 93.75 100 ALA A CA 1
ATOM 769 C C . ALA A 1 100 ? 15.831 0.278 -23.301 1.00 93.75 100 ALA A C 1
ATOM 771 O O . ALA A 1 100 ? 16.051 0.804 -24.393 1.00 93.75 100 ALA A O 1
ATOM 772 N N . ARG A 1 101 ? 16.832 -0.241 -22.569 1.00 91.44 101 ARG A N 1
ATOM 773 C CA . ARG A 1 101 ? 18.252 -0.233 -22.980 1.00 91.44 101 ARG A CA 1
ATOM 774 C C . ARG A 1 101 ? 18.521 -1.231 -24.111 1.00 91.44 101 ARG A C 1
ATOM 776 O O . ARG A 1 101 ? 19.153 -2.263 -23.907 1.00 91.44 101 ARG A O 1
ATOM 783 N N . SER A 1 102 ? 18.055 -0.921 -25.317 1.00 87.12 102 SER A N 1
ATOM 784 C CA . SER A 1 102 ? 18.137 -1.793 -26.501 1.00 87.12 102 SER A CA 1
ATOM 785 C C . SER A 1 102 ? 19.563 -2.137 -26.941 1.00 87.12 102 SER A C 1
ATOM 787 O O . SER A 1 102 ? 19.765 -3.159 -27.590 1.00 87.12 102 SER A O 1
ATOM 789 N N . ALA A 1 103 ? 20.552 -1.324 -26.559 1.00 91.69 103 ALA A N 1
ATOM 790 C CA . ALA A 1 103 ? 21.968 -1.598 -26.795 1.00 91.69 103 ALA A CA 1
ATOM 791 C C . ALA A 1 103 ? 22.522 -2.748 -25.931 1.00 91.69 103 ALA A C 1
ATOM 793 O O . ALA A 1 103 ? 23.587 -3.279 -26.229 1.00 91.69 103 ALA A O 1
ATOM 794 N N . TRP A 1 104 ? 21.833 -3.119 -24.848 1.00 91.25 104 TRP A N 1
ATOM 795 C CA . TRP A 1 104 ? 22.232 -4.208 -23.959 1.00 91.25 104 TRP A CA 1
ATOM 796 C C . TRP A 1 104 ? 21.533 -5.501 -24.367 1.00 91.25 104 TRP A C 1
ATOM 798 O O . TRP A 1 104 ? 20.340 -5.508 -24.699 1.00 91.25 104 TRP A O 1
ATOM 808 N N . SER A 1 105 ? 22.249 -6.625 -24.277 1.00 92.50 105 SER A N 1
ATOM 809 C CA . SER A 1 105 ? 21.616 -7.928 -24.466 1.00 92.50 105 SER A CA 1
ATOM 810 C C . SER A 1 105 ? 20.506 -8.135 -23.425 1.00 92.50 105 SER A C 1
ATOM 812 O O . SER A 1 105 ? 20.475 -7.501 -22.367 1.00 92.50 105 SER A O 1
ATOM 814 N N . ALA A 1 106 ? 19.557 -9.033 -23.700 1.00 88.25 106 ALA A N 1
ATOM 815 C CA . ALA A 1 106 ? 18.547 -9.383 -22.699 1.00 88.25 106 ALA A CA 1
ATOM 816 C C . ALA A 1 106 ? 19.186 -9.957 -21.417 1.00 88.25 106 ALA A C 1
ATOM 818 O O . ALA A 1 106 ? 18.683 -9.717 -20.323 1.00 88.25 106 ALA A O 1
ATOM 819 N N . ALA A 1 107 ? 20.310 -10.673 -21.545 1.00 90.31 107 ALA A N 1
ATOM 820 C CA . ALA A 1 107 ? 21.066 -11.182 -20.406 1.00 90.31 107 ALA A CA 1
ATOM 821 C C . ALA A 1 107 ? 21.637 -10.035 -19.557 1.00 90.31 107 ALA A C 1
ATOM 823 O O . ALA A 1 107 ? 21.401 -10.014 -18.349 1.00 90.31 107 ALA A O 1
ATOM 824 N N . ASP A 1 108 ? 22.254 -9.036 -20.191 1.00 90.94 108 ASP A N 1
ATOM 825 C CA . ASP A 1 108 ? 22.813 -7.866 -19.503 1.00 90.94 108 ASP A CA 1
ATOM 826 C C . ASP A 1 108 ? 21.724 -7.017 -18.836 1.00 90.94 108 ASP A C 1
ATOM 828 O O . ASP A 1 108 ? 21.877 -6.605 -17.687 1.00 90.94 108 ASP A O 1
ATOM 832 N N . ARG A 1 109 ? 20.576 -6.817 -19.502 1.00 90.00 109 ARG A N 1
ATOM 833 C CA . ARG A 1 109 ? 19.412 -6.134 -18.902 1.00 90.00 109 ARG A CA 1
ATOM 834 C C . ARG A 1 109 ? 18.855 -6.871 -17.680 1.00 90.00 109 ARG A C 1
ATOM 836 O O . ARG A 1 109 ? 18.369 -6.225 -16.761 1.00 90.00 109 ARG A O 1
ATOM 843 N N . CYS A 1 110 ? 18.949 -8.199 -17.636 1.00 89.69 110 CYS A N 1
ATOM 844 C CA . CYS A 1 110 ? 18.534 -9.012 -16.487 1.00 89.69 110 CYS A CA 1
ATOM 845 C C . CYS A 1 110 ? 19.640 -9.214 -15.430 1.00 89.69 110 CYS A C 1
ATOM 847 O O . CYS A 1 110 ? 19.448 -10.014 -14.515 1.00 89.69 110 CYS A O 1
ATOM 849 N N . GLY A 1 111 ? 20.796 -8.549 -15.551 1.00 83.69 111 GLY A N 1
ATOM 850 C CA . GLY A 1 111 ? 21.911 -8.688 -14.605 1.00 83.69 111 GLY A CA 1
ATOM 851 C C . GLY A 1 111 ? 22.717 -9.986 -14.749 1.00 83.69 111 GLY A C 1
ATOM 852 O O . GLY A 1 111 ? 23.550 -10.292 -13.898 1.00 83.69 111 GLY A O 1
ATOM 853 N N . ARG A 1 112 ? 22.505 -10.754 -15.824 1.00 63.66 112 ARG A N 1
ATOM 854 C CA . ARG A 1 112 ? 23.397 -11.848 -16.225 1.00 63.66 112 ARG A CA 1
ATOM 855 C C . ARG A 1 112 ? 24.462 -11.286 -17.154 1.00 63.66 112 ARG A C 1
ATOM 857 O O . ARG A 1 112 ? 24.322 -11.357 -18.369 1.00 63.66 112 ARG A O 1
ATOM 864 N N . SER A 1 113 ? 25.527 -10.748 -16.573 1.00 57.31 113 SER A N 1
ATOM 865 C CA . SER A 1 113 ? 26.734 -10.440 -17.334 1.00 57.31 113 SER A CA 1
ATOM 866 C C . SER A 1 113 ? 27.368 -11.754 -17.784 1.00 57.31 113 SER A C 1
ATOM 868 O O . SER A 1 113 ? 27.727 -12.588 -16.949 1.00 57.31 113 SER A O 1
ATOM 870 N N . SER A 1 114 ? 27.478 -11.957 -19.095 1.00 60.75 114 SER A N 1
ATOM 871 C CA . SER A 1 114 ? 28.297 -13.026 -19.667 1.00 60.75 114 SER A CA 1
ATOM 872 C C . SER A 1 114 ? 29.737 -12.852 -19.180 1.00 60.75 114 SER A C 1
ATOM 874 O O . SER A 1 114 ? 30.398 -11.883 -19.552 1.00 60.75 114 SER A O 1
ATOM 876 N N . ARG A 1 115 ? 30.175 -13.748 -18.290 1.00 54.22 115 ARG A N 1
ATOM 877 C CA . ARG A 1 115 ? 31.596 -13.981 -18.014 1.00 54.22 115 ARG A CA 1
ATOM 878 C C . ARG A 1 115 ? 32.205 -14.798 -19.140 1.00 54.22 115 ARG A C 1
ATOM 880 O O . ARG A 1 115 ? 31.473 -15.662 -19.674 1.00 54.22 115 ARG A O 1
#

Radius of gyration: 21.89 Å; Cα contacts (8 Å, |Δi|>4): 63; chains: 1; bounding box: 78×45×40 Å

pLDDT: mean 71.18, std 18.93, range [33.03, 93.75]

Secondary structure (DSSP, 8-state):
------SSS---TTSSTT-HHHHHHHHHHSTT--HHHHHHHHHHHHHS-TTT--HHHHHHHTT--HHHHHTT-SSHHHHHHHHHHHHTHHHHHHHHHHHT-TTS-HHHHTT----

Solvent-accessible surface area (backbone atoms 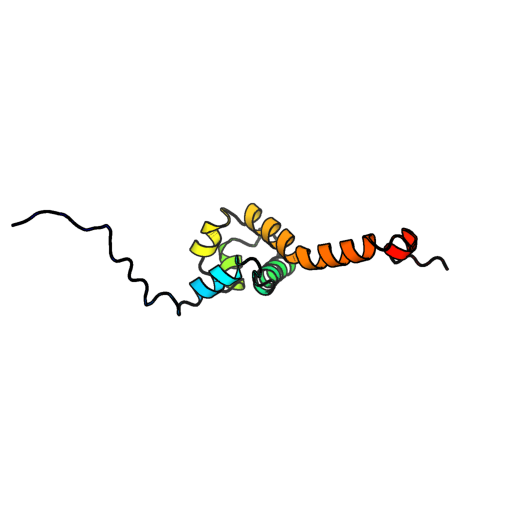only — not comparable to 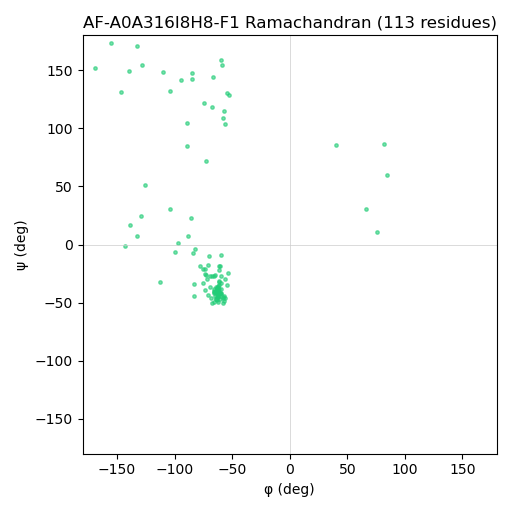full-atom values): 7156 Å² total; per-residue (Å²): 139,88,78,91,81,86,91,85,75,81,79,78,90,78,78,61,85,81,40,70,63,53,58,49,53,47,33,67,64,44,101,76,35,44,55,64,52,40,46,48,49,47,50,51,52,72,78,37,61,68,84,80,57,50,61,64,59,48,18,59,73,57,77,43,57,55,69,65,53,49,77,76,24,94,43,61,81,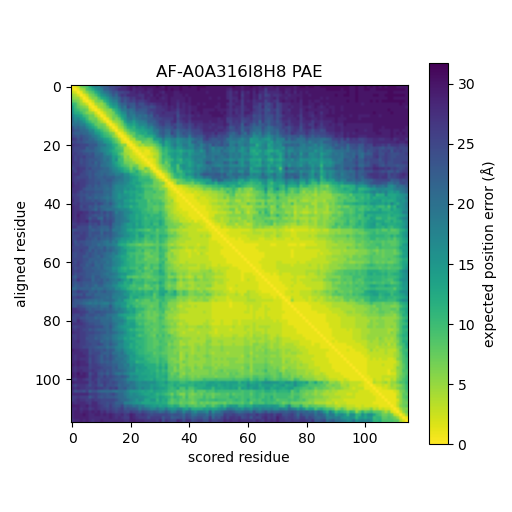56,39,51,59,56,38,49,54,58,61,40,45,67,59,51,51,54,50,49,58,46,66,64,45,74,91,46,54,73,47,49,60,69,70,46,70,86,125

Sequence (115 aa):
MPRSEDVTAFVEEHELSDSPNIAVVRRLYDSEGDPAVAAQIMILVLERDYDSINMGHIATKAGLARNTLYNHANDKRTLVPQLARRASLPLTEDVAVIAARSAWSAADRCGRSSR

Nearest PDB structures (foldseek):
  6ho0-assembly1_A-2  TM=7.582E-01  e=1.506E-01  Mycobacterium tuberculosis H37Rv
  5f27-assembly1_A-2  TM=7.804E-01  e=2.004E-01  Mycobacterium tuberculosis CDC1551
  3qkx-assembly1_A  TM=6.028E-01  e=2.247E-01  Haemophilus influenzae
  2o7t-assembly1_A-2  TM=6.336E-01  e=3.353E-01  Corynebacterium glutamicum
  7xy5-assembly1_A  TM=7.232E-01  e=7.052E-01  Vibrio cholerae

InterPro domains:
  IPR001647 DNA-binding HTH domain, TetR-type [PF00440] (46-80)
  IPR001647 DNA-binding HTH domain, TetR-type [PS50977] (31-91)
  IPR009057 Homedomain-like superfamily [SSF46689] (42-89)